Protein AF-A0A0F9DDE0-F1 (afdb_monomer_lite)

Secondary structure (DSSP, 8-state):
--HHHHHHHHHHHHHHHHHHHHH-TTHHHHHHHH--GGG---HHHHHHHHHHHHSS--SHHHHHHHHHHTT-HHHHTHHHHHHHHHHHHHHHHTT-THHHHHHHHHHHHHHHHHHHHHHHHHHHHHHHHHHHTTPPPTTHHHHH--

pLDDT: mean 82.75, std 11.72, range [51.31, 96.94]

Sequence (146 aa):
MNADSQLLGCIAQERNVLGAVMLSGSLREVVAGVMEDSDWVSPDHLTIWKVLRDGKSTHVEAVIANLDAIRALDHIGGEPYVASCIGTMACVYVRFPESFDDCLRWLHECGRRRRDEGAVMTRAAAEVQDIRAGSKPHWWDEYEEA

Foldseek 3Di:
DDPVVLLVVLVLLLLQLLLVCQVPVVCLVVLVVQDDLLLDPDPLSSVLNCCSNVDPHSHLVSSLVVCVVVPNQVVSPHSVNSVVSNVSNVVVCVVPVVVNVVSSVSSSVSSVVVVVVVVVVVVVVVQVVCVVVVHDPPCNVVVVVD

InterPro domains:
  IPR007693 DNA helicase, DnaB-like, N-terminal [PF00772] (12-87)
  IPR016136 DNA helicase DnaB, N-terminal/DNA primase DnaG, C-terminal [G3DSA:1.10.860.10] (4-137)
  IPR036185 DNA helicase, DnaB-like, N-terminal domain superfamily [SSF48024] (11-90)

Structure (mmCIF, N/CA/C/O backbone):
data_AF-A0A0F9DDE0-F1
#
_entry.id   AF-A0A0F9DDE0-F1
#
loop_
_atom_site.group_PDB
_atom_site.id
_atom_site.type_symbol
_atom_site.label_atom_id
_atom_site.label_alt_id
_atom_site.label_comp_id
_atom_site.label_asym_id
_atom_site.label_entity_id
_atom_site.label_seq_id
_atom_site.pdbx_PDB_ins_code
_atom_site.Cartn_x
_atom_site.Cartn_y
_atom_site.Cartn_z
_atom_site.occupancy
_atom_site.B_iso_or_equiv
_atom_site.auth_seq_id
_atom_site.auth_comp_id
_atom_site.auth_asym_id
_atom_site.auth_atom_id
_atom_site.pdbx_PDB_model_num
ATOM 1 N N . MET A 1 1 ? 23.581 -4.568 -9.806 1.00 54.72 1 MET A N 1
ATOM 2 C CA . MET A 1 1 ? 22.307 -5.070 -9.246 1.00 54.72 1 MET A CA 1
ATOM 3 C C . MET A 1 1 ? 21.378 -5.288 -10.431 1.00 54.72 1 MET A C 1
ATOM 5 O O . MET A 1 1 ? 21.300 -4.373 -11.239 1.00 54.72 1 MET A O 1
ATOM 9 N N . ASN A 1 2 ? 20.802 -6.478 -10.627 1.00 69.75 2 ASN A N 1
ATOM 10 C CA . ASN A 1 2 ? 19.879 -6.710 -11.751 1.00 69.75 2 ASN A CA 1
ATOM 11 C C . ASN A 1 2 ? 18.470 -6.178 -11.407 1.00 69.75 2 ASN A C 1
ATOM 13 O O . ASN A 1 2 ? 18.170 -5.962 -10.229 1.00 69.75 2 ASN A O 1
ATOM 17 N N . ALA A 1 3 ? 17.635 -5.937 -12.423 1.00 68.06 3 ALA A N 1
ATOM 18 C CA . ALA A 1 3 ? 16.293 -5.363 -12.260 1.00 68.06 3 ALA A CA 1
ATOM 19 C C . ALA A 1 3 ? 15.409 -6.193 -11.307 1.00 68.06 3 ALA A C 1
ATOM 21 O O . ALA A 1 3 ? 14.725 -5.636 -10.450 1.00 68.06 3 ALA A O 1
ATOM 22 N N . ASP A 1 4 ? 15.519 -7.522 -11.366 1.00 69.69 4 ASP A N 1
ATOM 23 C CA . ASP A 1 4 ? 14.755 -8.441 -10.512 1.00 69.69 4 ASP A CA 1
ATOM 24 C C . ASP A 1 4 ? 15.095 -8.284 -9.022 1.00 69.69 4 ASP A C 1
ATOM 26 O O . ASP A 1 4 ? 14.213 -8.310 -8.164 1.00 69.69 4 ASP A O 1
ATOM 30 N N . SER A 1 5 ? 16.371 -8.049 -8.693 1.00 73.81 5 SER A N 1
ATOM 31 C CA . SER A 1 5 ? 16.797 -7.808 -7.307 1.00 73.81 5 SER A CA 1
ATOM 32 C C . SER A 1 5 ? 16.285 -6.468 -6.771 1.00 73.81 5 SER A C 1
ATOM 34 O O . SER A 1 5 ? 15.986 -6.357 -5.584 1.00 73.81 5 SER A O 1
ATOM 36 N N . GLN A 1 6 ? 16.163 -5.449 -7.630 1.00 75.38 6 GLN A N 1
ATOM 37 C CA . GLN A 1 6 ? 15.575 -4.162 -7.242 1.00 75.38 6 GLN A CA 1
ATOM 38 C C . GLN A 1 6 ? 14.067 -4.278 -7.008 1.00 75.38 6 GLN A C 1
ATOM 40 O O . GLN A 1 6 ? 13.560 -3.709 -6.041 1.00 75.38 6 GLN A O 1
ATOM 45 N N . LEU A 1 7 ? 13.365 -5.052 -7.841 1.00 77.12 7 LEU A N 1
ATOM 46 C CA . LEU A 1 7 ? 11.931 -5.304 -7.703 1.00 77.12 7 LEU A CA 1
ATOM 47 C C . LEU A 1 7 ? 11.607 -6.017 -6.384 1.00 77.12 7 LEU A C 1
ATOM 49 O O . LEU A 1 7 ? 10.768 -5.553 -5.614 1.00 77.12 7 LEU A O 1
ATOM 53 N N . LEU A 1 8 ? 12.327 -7.103 -6.088 1.00 78.44 8 LEU A N 1
ATOM 54 C CA . LEU A 1 8 ? 12.186 -7.836 -4.827 1.00 78.44 8 LEU A CA 1
ATOM 55 C C . LEU A 1 8 ? 12.520 -6.955 -3.616 1.00 78.44 8 LEU A C 1
ATOM 57 O O . LEU A 1 8 ? 11.838 -7.031 -2.594 1.00 78.44 8 LEU A O 1
ATOM 61 N N . GLY A 1 9 ? 13.521 -6.080 -3.752 1.00 79.56 9 GLY A N 1
ATOM 62 C CA . GLY A 1 9 ? 13.842 -5.067 -2.751 1.00 79.56 9 GLY A CA 1
ATOM 63 C C . GLY A 1 9 ? 12.674 -4.114 -2.485 1.00 79.56 9 GLY A C 1
ATOM 64 O O . GLY A 1 9 ? 12.326 -3.901 -1.328 1.00 79.56 9 GLY A O 1
ATOM 65 N N . CYS A 1 10 ? 12.018 -3.595 -3.529 1.00 84.75 10 CYS A N 1
ATOM 66 C CA . CYS A 1 10 ? 10.855 -2.711 -3.379 1.00 84.75 10 CYS A CA 1
ATOM 67 C C . CYS A 1 10 ? 9.691 -3.413 -2.671 1.00 84.75 10 CYS A C 1
ATOM 69 O O . CYS A 1 10 ? 9.154 -2.882 -1.705 1.00 84.75 10 CYS A O 1
ATOM 71 N N . ILE A 1 11 ? 9.357 -4.640 -3.082 1.00 86.81 11 ILE A N 1
ATOM 72 C CA . ILE A 1 11 ? 8.266 -5.424 -2.478 1.00 86.81 11 ILE A CA 1
ATOM 73 C C . ILE A 1 11 ? 8.537 -5.693 -0.988 1.00 86.81 11 ILE A C 1
ATOM 75 O O . ILE A 1 11 ? 7.615 -5.681 -0.169 1.00 86.81 11 ILE A O 1
ATOM 79 N N . ALA A 1 12 ? 9.797 -5.925 -0.609 1.00 85.50 12 ALA A N 1
ATOM 80 C CA . ALA A 1 12 ? 10.176 -6.058 0.794 1.00 85.50 12 ALA A CA 1
ATOM 81 C C . ALA A 1 12 ? 9.969 -4.744 1.570 1.00 85.50 12 ALA A C 1
ATOM 83 O O . ALA A 1 12 ? 9.403 -4.773 2.662 1.00 85.50 12 ALA A O 1
ATOM 84 N N . GLN A 1 13 ? 10.358 -3.598 0.998 1.00 86.06 13 GLN A N 1
ATOM 85 C CA . GLN A 1 13 ? 10.164 -2.302 1.656 1.00 86.06 13 GLN A CA 1
ATOM 86 C C . GLN A 1 13 ? 8.693 -1.882 1.743 1.00 86.06 13 GLN A C 1
ATOM 88 O O . GLN A 1 13 ? 8.285 -1.306 2.745 1.00 86.06 13 GLN A O 1
ATOM 93 N N . GLU A 1 14 ? 7.862 -2.205 0.756 1.00 91.44 14 GLU A N 1
ATOM 94 C CA . GLU A 1 14 ? 6.416 -1.954 0.828 1.00 91.44 14 GLU A CA 1
ATOM 95 C C . GLU A 1 14 ? 5.782 -2.683 2.005 1.00 91.44 14 GLU A C 1
ATOM 97 O O . GLU A 1 14 ? 5.043 -2.093 2.790 1.00 91.44 14 GLU A O 1
ATOM 102 N N . ARG A 1 15 ? 6.126 -3.962 2.173 1.00 90.25 15 ARG A N 1
ATOM 103 C CA . ARG A 1 15 ? 5.672 -4.771 3.305 1.00 90.25 15 ARG A CA 1
ATOM 104 C C . ARG A 1 15 ? 6.088 -4.150 4.636 1.00 90.25 15 ARG A C 1
ATOM 106 O O . ARG A 1 15 ? 5.290 -4.123 5.573 1.00 90.25 15 ARG A O 1
ATOM 113 N N . ASN A 1 16 ? 7.309 -3.618 4.685 1.00 87.25 16 ASN A N 1
ATOM 114 C CA . ASN A 1 16 ? 7.816 -2.884 5.833 1.00 87.25 16 ASN A CA 1
ATOM 115 C C . ASN A 1 16 ? 6.972 -1.630 6.113 1.00 87.25 16 ASN A C 1
ATOM 117 O O . ASN A 1 16 ? 6.486 -1.430 7.220 1.00 87.25 16 ASN A O 1
ATOM 121 N N . VAL A 1 17 ? 6.691 -0.806 5.107 1.00 89.25 17 VAL A N 1
ATOM 122 C CA . VAL A 1 17 ? 5.855 0.385 5.307 1.00 89.25 17 VAL A CA 1
ATOM 123 C C . VAL A 1 17 ? 4.445 0.018 5.783 1.00 89.25 17 VAL A C 1
ATOM 125 O O . VAL A 1 17 ? 3.965 0.591 6.762 1.00 89.25 17 VAL A O 1
ATOM 128 N N . LEU A 1 18 ? 3.806 -0.984 5.171 1.00 92.50 18 LEU A N 1
ATOM 129 C CA . LEU A 1 18 ? 2.474 -1.448 5.576 1.00 92.50 18 LEU A CA 1
ATOM 130 C C . LEU A 1 18 ? 2.456 -1.942 7.027 1.00 92.50 18 LEU A C 1
ATOM 132 O O . LEU A 1 18 ? 1.587 -1.546 7.804 1.00 92.50 18 LEU A O 1
ATOM 136 N N . GLY A 1 19 ? 3.435 -2.765 7.412 1.00 90.44 19 GLY A N 1
ATOM 137 C CA . GLY A 1 19 ? 3.568 -3.256 8.781 1.00 90.44 19 GLY A CA 1
ATOM 138 C C . GLY A 1 19 ? 3.754 -2.134 9.799 1.00 90.44 19 GLY A C 1
ATOM 139 O O . GLY A 1 19 ? 3.159 -2.171 10.875 1.00 90.44 19 GLY A O 1
ATOM 140 N N . ALA A 1 20 ? 4.538 -1.111 9.452 1.00 87.75 20 ALA A N 1
ATOM 141 C CA . ALA A 1 20 ? 4.795 0.028 10.323 1.00 87.75 20 ALA A CA 1
ATOM 142 C C . ALA A 1 20 ? 3.523 0.853 10.560 1.00 87.75 20 ALA A C 1
ATOM 144 O O . ALA A 1 20 ? 3.229 1.200 11.701 1.00 87.75 20 ALA A O 1
ATOM 145 N N . VAL A 1 21 ? 2.729 1.105 9.514 1.00 91.12 21 VAL A N 1
ATOM 146 C CA . VAL A 1 21 ? 1.445 1.818 9.634 1.00 91.12 21 VAL A CA 1
ATOM 147 C C . VAL A 1 21 ? 0.434 1.016 10.458 1.00 91.12 21 VAL A C 1
ATOM 149 O O . VAL A 1 21 ? -0.304 1.591 11.261 1.00 91.12 21 VAL A O 1
ATOM 152 N N . MET A 1 22 ? 0.409 -0.313 10.304 1.00 92.06 22 MET A N 1
ATOM 153 C CA . MET A 1 22 ? -0.472 -1.165 11.108 1.00 92.06 22 MET A CA 1
ATOM 154 C C . MET A 1 22 ? -0.087 -1.196 12.591 1.00 92.06 22 MET A C 1
ATOM 156 O O . MET A 1 22 ? -0.960 -1.242 13.456 1.00 92.06 22 MET A O 1
ATOM 160 N N . LEU A 1 23 ? 1.215 -1.152 12.892 1.00 87.88 23 LEU A N 1
ATOM 161 C CA . LEU A 1 23 ? 1.737 -1.070 14.260 1.00 87.88 23 LEU A CA 1
ATOM 162 C C . LEU A 1 23 ? 1.554 0.319 14.877 1.00 87.88 23 LEU A C 1
ATOM 164 O O . LEU A 1 23 ? 1.324 0.439 16.079 1.00 87.88 23 LEU A O 1
ATOM 168 N N . SER A 1 24 ? 1.676 1.362 14.060 1.00 87.38 24 SER A N 1
ATOM 169 C CA . SER A 1 24 ? 1.624 2.753 14.485 1.00 87.38 24 SER A CA 1
ATOM 170 C C . SER A 1 24 ? 0.805 3.577 13.498 1.00 87.38 24 SER A C 1
ATOM 172 O O . SER A 1 24 ? 1.310 4.082 12.494 1.00 87.38 24 SER A O 1
ATOM 174 N N . GLY A 1 25 ? -0.479 3.762 13.816 1.00 87.12 25 GLY A N 1
ATOM 175 C CA . GLY A 1 25 ? -1.400 4.523 12.969 1.00 87.12 25 GLY A CA 1
ATOM 176 C C . GLY A 1 25 ? -0.990 5.982 12.740 1.00 87.12 25 GLY A C 1
ATOM 177 O O . GLY A 1 25 ? -1.414 6.575 11.752 1.00 87.12 25 GLY A O 1
ATOM 178 N N . SER A 1 26 ? -0.122 6.558 13.584 1.00 88.50 26 SER A N 1
ATOM 179 C CA . SER A 1 26 ? 0.417 7.910 13.370 1.00 88.50 26 SER A CA 1
ATOM 180 C C . SER A 1 26 ? 1.278 8.021 12.109 1.00 88.50 26 SER A C 1
ATOM 182 O O . SER A 1 26 ? 1.387 9.105 11.541 1.00 88.50 26 SER A O 1
ATOM 184 N N . LEU A 1 27 ? 1.849 6.909 11.633 1.00 89.00 27 LEU A N 1
ATOM 185 C CA . LEU A 1 27 ? 2.643 6.878 10.407 1.00 89.00 27 LEU A CA 1
ATOM 186 C C . LEU A 1 27 ? 1.780 6.963 9.146 1.00 89.00 27 LEU A C 1
ATOM 188 O O . LEU A 1 27 ? 2.308 7.280 8.086 1.00 89.00 27 LEU A O 1
ATOM 192 N N . ARG A 1 28 ? 0.462 6.731 9.238 1.00 93.25 28 ARG A N 1
ATOM 193 C CA . ARG A 1 28 ? -0.444 6.796 8.081 1.00 93.25 28 ARG A CA 1
ATOM 194 C C . ARG A 1 28 ? -0.343 8.136 7.356 1.00 93.25 28 ARG A C 1
ATOM 196 O O . ARG A 1 28 ? -0.181 8.154 6.142 1.00 93.25 28 ARG A O 1
ATOM 203 N N . GLU A 1 29 ? -0.404 9.240 8.098 1.00 92.00 29 GLU A N 1
ATOM 204 C CA . GLU A 1 29 ? -0.366 10.585 7.508 1.00 92.00 29 GLU A CA 1
ATOM 205 C C . GLU A 1 29 ? 1.016 10.912 6.926 1.00 92.00 29 GLU A C 1
ATOM 207 O O . GLU A 1 29 ? 1.116 11.589 5.907 1.00 92.00 29 GLU A O 1
ATOM 212 N N . VAL A 1 30 ? 2.087 10.381 7.528 1.00 90.31 30 VAL A N 1
ATOM 213 C CA . VAL A 1 30 ? 3.455 10.529 7.009 1.00 90.31 30 VAL A CA 1
ATOM 214 C C . VAL A 1 30 ? 3.588 9.826 5.661 1.00 90.31 30 VAL A C 1
ATOM 216 O O . VAL A 1 30 ? 4.032 10.436 4.693 1.00 90.31 30 VAL A O 1
ATOM 219 N N . VAL A 1 31 ? 3.155 8.564 5.573 1.00 91.25 31 VAL A N 1
ATOM 220 C CA . VAL A 1 31 ? 3.194 7.796 4.319 1.00 91.25 31 VAL A CA 1
ATOM 221 C C . VAL A 1 31 ? 2.315 8.462 3.261 1.00 91.25 31 VAL A C 1
ATOM 223 O O . VAL A 1 31 ? 2.763 8.645 2.135 1.00 91.25 31 VAL A O 1
ATOM 226 N N . ALA A 1 32 ? 1.101 8.892 3.619 1.00 93.31 32 ALA A N 1
ATOM 227 C CA . ALA A 1 32 ? 0.186 9.562 2.693 1.00 93.31 32 ALA A CA 1
ATOM 228 C C . ALA A 1 32 ? 0.707 10.916 2.183 1.00 93.31 32 ALA A C 1
ATOM 230 O O . ALA A 1 32 ? 0.363 11.316 1.075 1.00 93.31 32 ALA A O 1
ATOM 231 N N . GLY A 1 33 ? 1.534 11.613 2.968 1.00 91.50 33 GLY A N 1
ATOM 232 C CA . GLY A 1 33 ? 2.151 12.877 2.567 1.00 91.50 33 GLY A CA 1
ATOM 233 C C . GLY A 1 33 ? 3.361 12.734 1.639 1.00 91.50 33 GLY A C 1
ATOM 234 O O . GLY A 1 33 ? 3.769 13.724 1.037 1.00 91.50 33 GLY A O 1
ATOM 235 N N . VAL A 1 34 ? 3.947 11.536 1.532 1.00 87.69 34 VAL A N 1
ATOM 236 C CA . VAL A 1 34 ? 5.206 11.305 0.797 1.00 87.69 34 VAL A CA 1
ATOM 237 C C . VAL A 1 34 ? 5.038 10.327 -0.365 1.00 87.69 34 VAL A C 1
ATOM 239 O O . VAL A 1 34 ? 5.715 10.471 -1.381 1.00 87.69 34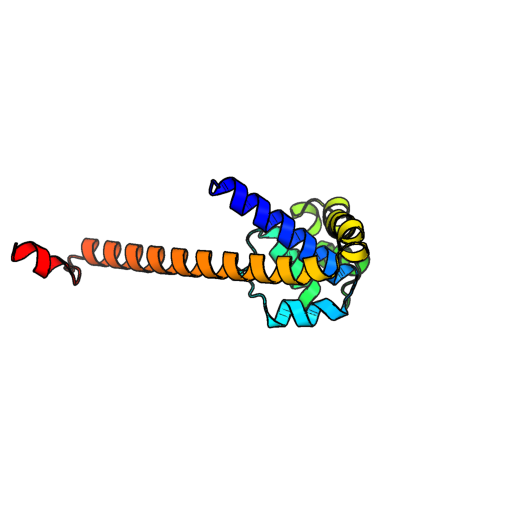 VAL A O 1
ATOM 242 N N . MET A 1 35 ? 4.159 9.332 -0.232 1.00 90.06 3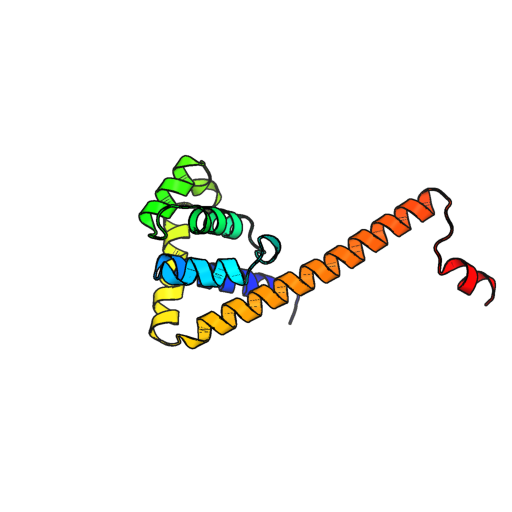5 MET A N 1
ATOM 243 C CA . MET A 1 35 ? 3.976 8.280 -1.228 1.00 90.06 35 MET A CA 1
ATOM 244 C C . MET A 1 35 ? 2.722 8.484 -2.074 1.00 90.06 35 MET A C 1
ATOM 246 O O . MET A 1 35 ? 1.619 8.685 -1.564 1.00 90.06 35 MET A O 1
ATOM 250 N N . GLU A 1 36 ? 2.885 8.321 -3.381 1.00 91.00 36 GLU A N 1
ATOM 251 C CA . GLU A 1 36 ? 1.798 8.241 -4.351 1.00 91.00 36 GLU A CA 1
ATOM 252 C C . GLU A 1 36 ? 1.371 6.784 -4.593 1.00 91.00 36 GLU A C 1
ATOM 254 O O . GLU A 1 36 ? 2.144 5.848 -4.391 1.00 91.00 36 GLU A O 1
ATOM 259 N N . ASP A 1 37 ? 0.163 6.568 -5.128 1.00 92.75 37 ASP A N 1
ATOM 260 C CA . ASP A 1 37 ? -0.301 5.230 -5.542 1.00 92.75 37 ASP A CA 1
ATOM 261 C C . ASP A 1 37 ? 0.680 4.554 -6.526 1.00 92.75 37 ASP A C 1
ATOM 263 O O . ASP A 1 37 ? 0.832 3.336 -6.511 1.00 92.75 37 ASP A O 1
ATOM 267 N N . SER A 1 38 ? 1.378 5.341 -7.353 1.00 87.88 38 SER A N 1
ATOM 268 C CA . SER A 1 38 ? 2.357 4.850 -8.334 1.00 87.88 38 SER A CA 1
ATOM 269 C C . SER A 1 38 ? 3.710 4.431 -7.726 1.00 87.88 38 SER A C 1
ATOM 271 O O . SER A 1 38 ? 4.509 3.748 -8.380 1.00 87.88 38 SER A O 1
ATOM 273 N N . ASP A 1 39 ? 3.970 4.793 -6.464 1.00 88.75 39 ASP A N 1
ATOM 274 C CA . ASP A 1 39 ? 5.175 4.375 -5.740 1.00 88.75 39 ASP A CA 1
ATOM 275 C C . ASP A 1 39 ? 5.100 2.907 -5.288 1.00 88.75 39 ASP A C 1
ATOM 277 O O . ASP A 1 39 ? 6.140 2.287 -5.045 1.00 88.75 39 ASP A O 1
ATOM 281 N N . TRP A 1 40 ? 3.903 2.316 -5.280 1.00 90.94 40 TRP A N 1
ATOM 282 C CA . TRP A 1 40 ? 3.672 0.904 -4.985 1.00 90.94 40 TRP A CA 1
ATOM 283 C C . TRP A 1 40 ? 3.858 0.043 -6.240 1.00 90.94 40 TRP A C 1
ATOM 285 O O . TRP A 1 40 ? 3.162 0.192 -7.241 1.00 90.94 40 TRP A O 1
ATOM 295 N N . VAL A 1 41 ? 4.814 -0.875 -6.180 1.00 91.00 41 VAL A N 1
ATOM 296 C CA . VAL A 1 41 ? 5.092 -1.912 -7.176 1.00 91.00 41 VAL A CA 1
ATOM 297 C C . VAL A 1 41 ? 4.059 -3.023 -7.101 1.00 91.00 41 VAL A C 1
ATOM 299 O O . VAL A 1 41 ? 3.564 -3.461 -8.137 1.00 91.00 41 VAL A O 1
ATOM 302 N N .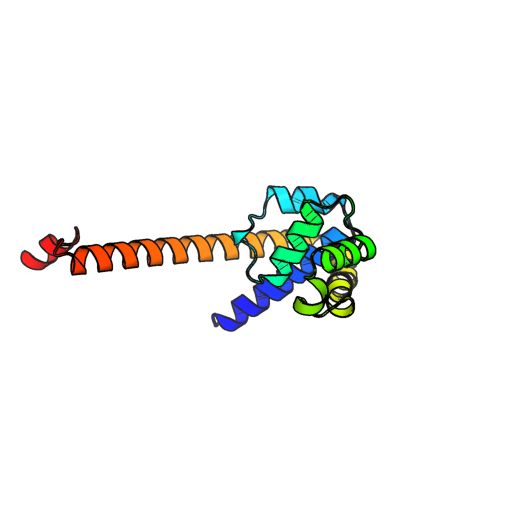 SER A 1 42 ? 3.772 -3.524 -5.896 1.00 92.31 42 SER A N 1
ATOM 303 C CA . SER A 1 42 ? 2.848 -4.641 -5.723 1.00 92.31 42 SER A CA 1
ATOM 304 C C . SER A 1 42 ? 1.396 -4.150 -5.743 1.00 92.31 42 SER A C 1
ATOM 306 O O . SER A 1 42 ? 1.010 -3.357 -4.875 1.00 92.31 42 SER A O 1
ATOM 308 N N . PRO A 1 43 ? 0.551 -4.643 -6.670 1.00 93.50 43 PRO A N 1
ATOM 309 C CA . PRO A 1 43 ? -0.877 -4.320 -6.685 1.00 93.50 43 PRO A CA 1
ATOM 310 C C . PRO A 1 43 ? -1.592 -4.726 -5.389 1.00 93.50 43 PRO A C 1
ATOM 312 O O . PRO A 1 43 ? -2.489 -4.022 -4.917 1.00 93.50 43 PRO A O 1
ATOM 315 N N . ASP A 1 44 ? -1.158 -5.829 -4.777 1.00 94.50 44 ASP A N 1
ATOM 316 C CA . ASP A 1 44 ? -1.693 -6.311 -3.505 1.00 94.50 44 ASP A CA 1
ATOM 317 C C . ASP A 1 44 ? -1.343 -5.344 -2.375 1.00 94.50 44 ASP A C 1
ATOM 319 O O . ASP A 1 44 ? -2.206 -4.951 -1.592 1.00 94.50 44 ASP A O 1
ATOM 323 N N . HIS A 1 45 ? -0.094 -4.872 -2.328 1.00 95.06 45 HIS A N 1
ATOM 324 C CA . HIS A 1 45 ? 0.325 -3.891 -1.329 1.00 95.06 45 HIS A CA 1
ATOM 325 C C . HIS A 1 45 ? -0.362 -2.541 -1.513 1.00 95.06 45 HIS A C 1
ATOM 327 O O . HIS A 1 45 ? -0.768 -1.941 -0.521 1.00 95.06 45 HIS A O 1
ATOM 333 N N . LEU A 1 46 ? -0.571 -2.097 -2.757 1.00 96.19 46 LEU A N 1
ATOM 334 C CA . LEU A 1 46 ? -1.375 -0.908 -3.041 1.00 96.19 46 LEU A CA 1
ATOM 335 C C . LEU A 1 46 ? -2.815 -1.074 -2.534 1.00 96.19 46 LEU A C 1
ATOM 337 O O . LEU A 1 46 ? -3.400 -0.134 -1.999 1.00 96.19 46 LEU A O 1
ATOM 341 N N . THR A 1 47 ? -3.393 -2.265 -2.675 1.00 96.88 47 THR A N 1
ATOM 342 C CA . THR A 1 47 ? -4.746 -2.553 -2.181 1.00 96.88 47 THR A CA 1
ATOM 343 C C . THR A 1 47 ? -4.806 -2.487 -0.655 1.00 96.88 47 THR A C 1
ATOM 345 O O . THR A 1 47 ? -5.686 -1.821 -0.105 1.00 96.88 47 THR A O 1
ATOM 348 N N . ILE A 1 48 ? -3.835 -3.089 0.041 1.00 95.69 48 ILE A N 1
ATOM 349 C CA . ILE A 1 48 ? -3.717 -2.977 1.504 1.00 95.69 48 ILE A CA 1
ATOM 350 C C . ILE A 1 48 ? -3.507 -1.509 1.913 1.00 95.69 48 ILE A C 1
ATOM 352 O O . ILE A 1 48 ? -4.156 -1.031 2.845 1.00 95.69 48 ILE A O 1
ATOM 356 N N . TRP A 1 49 ? -2.661 -0.765 1.195 1.00 96.94 49 TRP A N 1
ATOM 357 C CA . TRP A 1 49 ? -2.425 0.656 1.447 1.00 96.94 49 TRP A CA 1
ATOM 358 C C . TRP A 1 49 ? -3.705 1.485 1.334 1.00 96.94 49 TRP A C 1
ATOM 360 O O . TRP A 1 49 ? -3.987 2.279 2.224 1.00 96.94 49 TRP A O 1
ATOM 370 N N . LYS A 1 50 ? -4.522 1.277 0.297 1.00 96.88 50 LYS A N 1
ATOM 371 C CA . LYS A 1 50 ? -5.805 1.983 0.140 1.00 96.88 50 LYS A CA 1
ATOM 372 C C . LYS A 1 50 ? -6.739 1.732 1.319 1.00 96.88 50 LYS A C 1
ATOM 374 O O . LYS A 1 50 ? -7.326 2.672 1.846 1.00 96.88 50 LYS A O 1
ATOM 379 N N . VAL A 1 51 ? -6.814 0.488 1.791 1.00 96.62 51 VAL A N 1
ATOM 380 C CA . VAL A 1 51 ? -7.590 0.149 2.993 1.00 96.62 51 VAL A CA 1
ATOM 381 C C . VAL A 1 51 ? -7.044 0.849 4.240 1.00 96.62 51 VAL A C 1
ATOM 383 O O . VAL A 1 51 ? -7.827 1.347 5.044 1.00 96.62 51 VAL A O 1
ATOM 386 N N . LEU A 1 52 ? -5.722 0.919 4.408 1.00 95.75 52 LEU A N 1
ATOM 387 C CA . LEU A 1 52 ? -5.086 1.615 5.532 1.00 95.75 52 LEU A CA 1
ATOM 388 C C . LEU A 1 52 ? -5.291 3.133 5.490 1.00 95.75 52 LEU A C 1
ATOM 390 O O . LEU A 1 52 ? -5.570 3.746 6.521 1.00 95.75 52 LEU A O 1
ATOM 394 N N . ARG A 1 53 ? -5.131 3.730 4.308 1.00 96.00 53 ARG A N 1
ATOM 395 C CA . ARG A 1 53 ? -5.233 5.171 4.067 1.00 96.00 53 ARG A CA 1
ATOM 396 C C . ARG A 1 53 ? -6.659 5.663 4.271 1.00 96.00 53 ARG A C 1
ATOM 398 O O . ARG A 1 53 ? -6.874 6.624 5.003 1.00 96.00 53 ARG A O 1
ATOM 405 N N . ASP A 1 54 ? -7.615 4.977 3.654 1.00 94.56 54 ASP A N 1
ATOM 406 C CA . ASP A 1 54 ? -9.008 5.425 3.584 1.00 94.56 54 ASP A CA 1
ATOM 407 C C . ASP A 1 54 ? -9.853 4.838 4.740 1.00 94.56 54 ASP A C 1
ATOM 409 O O . A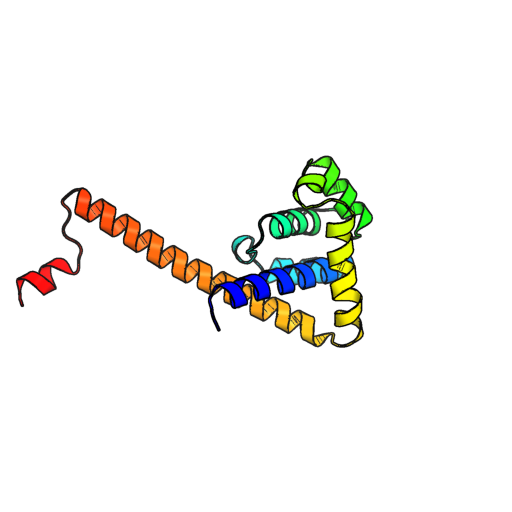SP A 1 54 ? -10.985 5.258 4.995 1.00 94.56 54 ASP A O 1
ATOM 413 N N . GLY A 1 55 ? -9.302 3.860 5.466 1.00 89.88 55 GLY A N 1
ATOM 414 C CA . GLY A 1 55 ? -9.947 3.171 6.577 1.00 89.88 55 GLY A CA 1
ATOM 415 C C . GLY A 1 55 ? -9.992 3.969 7.883 1.00 89.88 55 GLY A C 1
ATOM 416 O O . GLY A 1 55 ? -9.155 4.818 8.191 1.00 89.88 55 GLY A O 1
ATOM 417 N N . LYS A 1 56 ? -10.975 3.627 8.724 1.00 88.44 56 LYS A N 1
ATOM 418 C CA . LYS A 1 56 ? -11.152 4.231 10.060 1.00 88.44 56 LYS A CA 1
ATOM 419 C C . LYS A 1 56 ? -10.101 3.792 11.082 1.00 88.44 56 LYS A C 1
ATOM 421 O O . LYS A 1 56 ? -9.942 4.450 12.103 1.00 88.44 56 LYS A O 1
ATOM 426 N N . SER A 1 57 ? -9.436 2.668 10.838 1.00 93.81 57 SER A N 1
ATOM 427 C CA . SER A 1 57 ? -8.471 2.053 11.744 1.00 93.81 57 SER A CA 1
ATOM 428 C C . SER A 1 57 ? -7.332 1.456 10.932 1.00 93.81 57 SER A C 1
ATOM 430 O O . SER A 1 57 ? -7.570 0.901 9.860 1.00 93.81 57 SER A O 1
ATOM 432 N N . THR A 1 58 ? -6.115 1.555 11.462 1.00 92.50 58 THR A N 1
ATOM 433 C CA . THR A 1 58 ? -4.929 0.909 10.891 1.00 92.50 58 THR A CA 1
ATOM 434 C C . THR A 1 58 ? -4.619 -0.436 11.547 1.00 92.50 58 THR A C 1
ATOM 436 O O . THR A 1 58 ? -3.737 -1.143 11.075 1.00 92.50 58 THR A O 1
ATOM 439 N N . HIS A 1 59 ? -5.344 -0.823 12.603 1.00 93.56 59 HIS A N 1
ATOM 440 C CA . HIS A 1 59 ? -5.148 -2.113 13.266 1.00 93.56 59 HIS A CA 1
ATOM 441 C C . HIS A 1 59 ? -5.387 -3.280 12.304 1.00 93.56 59 HIS A C 1
ATOM 443 O O . HIS A 1 59 ? -6.327 -3.251 11.505 1.00 93.56 59 HIS A O 1
ATOM 449 N N . VAL A 1 60 ? -4.556 -4.318 12.406 1.00 93.75 60 VAL A N 1
ATOM 450 C CA . VAL A 1 60 ? -4.536 -5.439 11.454 1.00 93.75 60 VAL A CA 1
ATOM 451 C C . VAL A 1 60 ? -5.877 -6.138 11.327 1.00 93.75 60 VAL A C 1
ATOM 453 O O . VAL A 1 60 ? -6.292 -6.449 10.218 1.00 93.75 60 VAL A O 1
ATOM 456 N N . GLU A 1 61 ? -6.600 -6.311 12.430 1.00 94.75 61 GLU A N 1
ATOM 457 C CA . GLU A 1 61 ? -7.905 -6.962 12.439 1.00 94.75 61 GLU A CA 1
ATOM 458 C C . GLU A 1 61 ? -8.928 -6.148 11.638 1.00 94.75 61 GLU A C 1
ATOM 460 O O . GLU A 1 61 ? -9.717 -6.700 10.874 1.00 94.75 61 GLU A O 1
ATOM 465 N N . ALA A 1 62 ? -8.884 -4.817 11.760 1.00 94.44 62 ALA A N 1
ATOM 466 C CA . ALA A 1 62 ? -9.753 -3.929 10.995 1.00 94.44 62 ALA A CA 1
ATOM 467 C C . ALA A 1 62 ? -9.375 -3.907 9.508 1.00 94.44 62 ALA A C 1
ATOM 469 O O . ALA A 1 62 ? -10.254 -3.850 8.649 1.00 94.44 62 ALA A O 1
ATOM 470 N N . VAL A 1 63 ? -8.079 -3.975 9.194 1.00 95.31 63 VAL A N 1
ATOM 471 C CA . VAL A 1 63 ? -7.599 -4.058 7.809 1.00 95.31 63 VAL A CA 1
ATOM 472 C C . VAL A 1 63 ? -8.041 -5.366 7.163 1.00 95.31 63 VAL A C 1
ATOM 474 O O . VAL A 1 63 ? -8.591 -5.330 6.067 1.00 95.31 63 VAL A O 1
ATOM 477 N N . ILE A 1 64 ? -7.871 -6.498 7.850 1.00 96.06 64 ILE A N 1
ATOM 478 C CA . ILE A 1 64 ? -8.331 -7.816 7.396 1.00 96.06 64 ILE A CA 1
ATOM 479 C C . ILE A 1 64 ? -9.837 -7.788 7.124 1.00 96.06 64 ILE A C 1
ATOM 481 O O . ILE A 1 64 ? -10.259 -8.148 6.028 1.00 96.06 64 ILE A O 1
ATOM 485 N N . ALA A 1 65 ? -10.637 -7.287 8.069 1.00 96.19 65 ALA A N 1
ATOM 486 C CA . ALA A 1 65 ? -12.086 -7.201 7.904 1.00 96.19 65 ALA A CA 1
ATOM 487 C C . ALA A 1 65 ? -12.493 -6.323 6.706 1.00 96.19 65 ALA A C 1
ATOM 489 O O . ALA A 1 65 ? -13.407 -6.668 5.960 1.00 96.19 65 ALA A O 1
ATOM 490 N N . ASN A 1 66 ? -11.804 -5.201 6.486 1.00 96.12 66 ASN A N 1
ATOM 491 C CA . ASN A 1 66 ? -12.067 -4.338 5.335 1.00 96.12 66 ASN A CA 1
ATOM 492 C C . ASN A 1 66 ? -11.663 -5.000 4.009 1.00 96.12 66 ASN A C 1
ATOM 494 O O . ASN A 1 66 ? -12.394 -4.870 3.029 1.00 96.12 66 ASN A O 1
ATOM 498 N N . LEU A 1 67 ? -10.533 -5.717 3.971 1.00 96.06 67 LEU A N 1
ATOM 499 C CA . LEU A 1 67 ? -10.086 -6.474 2.797 1.00 96.06 67 LEU A CA 1
ATOM 500 C C . LEU A 1 67 ? -11.052 -7.614 2.454 1.00 96.06 67 LEU A C 1
ATOM 502 O O . LEU A 1 67 ? -11.328 -7.843 1.276 1.00 96.06 67 LEU A O 1
ATOM 506 N N . ASP A 1 68 ? -11.590 -8.295 3.464 1.00 96.12 68 ASP A N 1
ATOM 507 C CA . ASP A 1 68 ? -12.614 -9.326 3.288 1.00 96.12 68 ASP A CA 1
ATOM 508 C C . ASP A 1 68 ? -13.923 -8.724 2.755 1.00 96.12 68 ASP A C 1
ATOM 510 O O . ASP A 1 68 ? -14.489 -9.200 1.769 1.00 96.12 68 ASP A O 1
ATOM 514 N N . ALA A 1 69 ? -14.348 -7.583 3.309 1.00 95.06 69 ALA A N 1
ATOM 515 C CA . ALA A 1 69 ? -15.551 -6.879 2.868 1.00 95.06 69 ALA A CA 1
ATOM 516 C C . ALA A 1 69 ? -15.501 -6.456 1.386 1.00 95.06 69 ALA A C 1
ATOM 518 O O . ALA A 1 69 ? -16.532 -6.471 0.709 1.00 95.06 69 ALA A O 1
ATOM 519 N N . ILE A 1 70 ? -14.316 -6.115 0.863 1.00 95.56 70 ILE A N 1
ATOM 520 C CA . ILE A 1 70 ? -14.113 -5.813 -0.566 1.00 95.56 70 ILE A CA 1
ATOM 521 C C . ILE A 1 70 ? -13.712 -7.038 -1.401 1.00 95.56 70 ILE A C 1
ATOM 523 O O . ILE A 1 70 ? -13.410 -6.891 -2.584 1.00 95.56 70 ILE A O 1
ATOM 527 N N . ARG A 1 71 ? -13.726 -8.243 -0.813 1.00 95.81 71 ARG A N 1
ATOM 528 C CA . ARG A 1 71 ? -13.366 -9.519 -1.455 1.00 95.81 71 ARG A CA 1
ATOM 529 C C . ARG A 1 71 ? -11.946 -9.546 -2.030 1.00 95.81 71 ARG A C 1
ATOM 531 O O . ARG A 1 71 ? -11.695 -10.198 -3.038 1.00 95.81 71 ARG A O 1
ATOM 538 N N . ALA A 1 72 ? -11.020 -8.833 -1.395 1.00 95.00 72 ALA A N 1
ATOM 539 C CA . ALA A 1 72 ? -9.613 -8.795 -1.788 1.00 95.00 72 ALA A CA 1
ATOM 540 C C . ALA A 1 72 ? -8.730 -9.729 -0.943 1.00 95.00 72 ALA A C 1
ATOM 542 O O . ALA A 1 72 ? -7.625 -10.060 -1.364 1.00 95.00 72 ALA A O 1
ATOM 543 N N . LEU A 1 73 ? -9.202 -10.162 0.232 1.00 93.75 73 LEU A N 1
ATOM 544 C CA . LEU A 1 73 ? -8.390 -10.888 1.212 1.00 93.75 73 LEU A CA 1
ATOM 545 C C . LEU A 1 73 ? -7.775 -12.180 0.650 1.00 93.75 73 LEU A C 1
ATOM 547 O O . LEU A 1 73 ? -6.560 -12.351 0.718 1.00 93.75 73 LEU A O 1
ATOM 551 N N . ASP A 1 74 ? -8.582 -13.049 0.039 1.00 93.62 74 ASP A N 1
ATOM 552 C CA . ASP A 1 74 ? -8.097 -14.313 -0.534 1.00 93.62 74 ASP A CA 1
ATOM 553 C C . ASP A 1 74 ? -7.119 -14.096 -1.694 1.00 93.62 74 ASP A C 1
ATOM 555 O O . ASP A 1 74 ? -6.138 -14.826 -1.828 1.00 93.62 74 ASP A O 1
ATOM 559 N N . HIS A 1 75 ? -7.345 -13.061 -2.509 1.00 92.69 75 HIS A N 1
ATOM 560 C CA . HIS A 1 75 ? -6.468 -12.725 -3.632 1.00 92.69 75 HIS A CA 1
ATOM 561 C C . HIS A 1 75 ? -5.073 -12.288 -3.175 1.00 92.69 75 HIS A C 1
ATOM 563 O O . HIS A 1 75 ? -4.088 -12.637 -3.815 1.00 92.69 75 HIS A O 1
ATOM 569 N N . ILE A 1 76 ? -4.998 -11.590 -2.043 1.00 91.44 76 ILE A N 1
ATOM 570 C CA . ILE A 1 76 ? -3.757 -11.083 -1.446 1.00 91.44 76 ILE A CA 1
ATOM 571 C C . ILE A 1 76 ? -2.994 -12.185 -0.677 1.00 91.44 76 ILE A C 1
ATOM 573 O O . ILE A 1 76 ? -1.851 -11.988 -0.270 1.00 91.44 76 ILE A O 1
ATOM 577 N N . GLY A 1 77 ? -3.592 -13.367 -0.483 1.00 92.88 77 GLY A N 1
ATOM 578 C CA . GLY A 1 77 ? -2.986 -14.485 0.252 1.00 92.88 77 GLY A CA 1
ATOM 579 C C . GLY A 1 77 ? -3.539 -14.694 1.665 1.00 92.88 77 GLY A C 1
ATOM 580 O O . GLY A 1 77 ? -2.942 -15.424 2.461 1.00 92.88 77 GLY A O 1
ATOM 581 N N . GLY A 1 78 ? -4.681 -14.081 1.979 1.00 95.31 78 GLY A N 1
ATOM 582 C CA . GLY A 1 78 ? -5.429 -14.307 3.209 1.00 95.31 78 GLY A CA 1
ATOM 583 C C . GLY A 1 78 ? -4.895 -13.559 4.430 1.00 95.31 78 GLY A C 1
ATOM 584 O O . GLY A 1 78 ? -3.914 -12.811 4.379 1.00 95.31 78 GLY A O 1
ATOM 585 N N . GLU A 1 79 ? -5.535 -13.808 5.574 1.00 95.25 79 GLU A N 1
ATOM 586 C CA . GLU A 1 79 ? -5.134 -13.245 6.870 1.00 95.25 79 GLU A CA 1
ATOM 587 C C . GLU A 1 79 ? -3.651 -13.473 7.212 1.00 95.25 79 GLU A C 1
ATOM 589 O O . GLU A 1 79 ? -3.003 -12.519 7.659 1.00 95.25 79 GLU A O 1
ATOM 594 N N . PRO A 1 80 ? -3.057 -14.669 6.975 1.00 94.06 80 PRO A N 1
ATOM 595 C CA . PRO A 1 80 ? -1.656 -14.908 7.314 1.00 94.06 80 PRO A CA 1
ATOM 596 C C . PRO A 1 80 ? -0.701 -13.979 6.565 1.00 94.06 80 PRO A C 1
ATOM 598 O O . PRO A 1 80 ? 0.306 -13.547 7.128 1.00 94.06 80 PRO A O 1
ATOM 601 N N . TYR A 1 81 ? -1.017 -13.645 5.310 1.00 92.62 81 TYR A N 1
ATOM 602 C CA . TYR A 1 81 ? -0.196 -12.735 4.524 1.00 92.62 81 TYR A CA 1
ATOM 603 C C . TYR A 1 81 ? -0.238 -11.316 5.096 1.00 92.62 81 TYR A C 1
ATOM 605 O O . TYR A 1 81 ? 0.815 -10.728 5.347 1.00 92.62 81 TYR A O 1
ATOM 613 N N . VAL A 1 82 ? -1.433 -10.795 5.388 1.00 92.00 82 VAL A N 1
ATOM 614 C CA . VAL A 1 82 ? -1.613 -9.449 5.959 1.00 92.00 82 VAL A CA 1
ATOM 615 C C . VAL A 1 82 ? -0.933 -9.339 7.329 1.00 92.00 82 VAL A C 1
ATOM 617 O O . VAL A 1 82 ? -0.205 -8.381 7.587 1.00 92.00 82 VAL A O 1
ATOM 620 N N . ALA A 1 83 ? -1.083 -10.354 8.185 1.00 90.75 83 ALA A N 1
ATOM 621 C CA . ALA A 1 83 ? -0.410 -10.411 9.482 1.00 90.75 83 ALA A CA 1
ATOM 622 C C . ALA A 1 83 ? 1.125 -10.479 9.355 1.00 90.75 83 ALA A C 1
ATOM 624 O O . ALA A 1 83 ? 1.846 -9.918 10.186 1.00 90.75 83 ALA A O 1
ATOM 625 N N . SER A 1 84 ? 1.647 -11.111 8.296 1.00 89.06 84 SER A N 1
ATOM 626 C CA . SER A 1 84 ? 3.094 -11.182 8.054 1.00 89.06 84 SER A CA 1
ATOM 627 C C . SER A 1 84 ? 3.732 -9.805 7.844 1.00 89.06 84 SER A C 1
ATOM 629 O O . SER A 1 84 ? 4.889 -9.618 8.224 1.00 89.06 84 SER A O 1
ATOM 631 N N . CYS A 1 85 ? 2.979 -8.820 7.333 1.00 86.06 85 CYS A N 1
ATOM 632 C CA . CYS A 1 85 ? 3.461 -7.447 7.169 1.00 86.06 85 CYS A CA 1
ATOM 633 C C . CYS A 1 85 ? 3.885 -6.830 8.507 1.00 86.06 85 CYS A C 1
ATOM 635 O O . CYS A 1 85 ? 4.944 -6.210 8.602 1.00 86.06 85 CYS A O 1
ATOM 637 N N . ILE A 1 86 ? 3.105 -7.067 9.566 1.00 83.38 86 ILE A N 1
ATOM 638 C CA . ILE A 1 86 ? 3.456 -6.652 10.930 1.00 83.38 86 ILE A CA 1
ATOM 639 C C . ILE A 1 86 ? 4.672 -7.415 11.433 1.00 83.38 86 ILE A C 1
ATOM 641 O O . ILE A 1 86 ? 5.576 -6.804 11.998 1.00 83.38 86 ILE A O 1
ATOM 645 N N . GLY A 1 87 ? 4.693 -8.737 11.248 1.00 70.12 87 GLY A N 1
ATOM 646 C CA . GLY A 1 87 ? 5.761 -9.597 11.760 1.00 70.12 87 GLY A CA 1
ATOM 647 C C . GLY A 1 87 ? 7.146 -9.155 11.284 1.00 70.12 87 GLY A C 1
ATOM 648 O O . GLY A 1 87 ? 8.077 -9.075 12.086 1.00 70.12 87 GLY A O 1
ATOM 649 N N . THR A 1 88 ? 7.267 -8.781 10.008 1.00 67.62 88 THR A N 1
ATOM 650 C CA . THR A 1 88 ? 8.523 -8.271 9.444 1.00 67.62 88 THR A CA 1
ATOM 651 C C . THR A 1 88 ? 8.939 -6.940 10.081 1.00 67.62 88 THR A C 1
ATOM 653 O O . THR A 1 88 ? 10.114 -6.761 10.403 1.00 67.62 88 THR A O 1
ATOM 656 N N . MET A 1 89 ? 7.993 -6.034 10.357 1.00 67.75 89 MET A N 1
ATOM 657 C CA . MET A 1 89 ? 8.308 -4.734 10.961 1.00 67.75 89 MET A CA 1
ATOM 658 C C . MET A 1 89 ? 8.491 -4.724 12.461 1.00 67.75 89 MET A C 1
ATOM 660 O O . MET A 1 89 ? 9.307 -3.945 12.943 1.00 67.75 89 MET A O 1
ATOM 664 N N . ALA A 1 90 ? 7.776 -5.548 13.217 1.00 59.94 90 ALA A N 1
ATOM 665 C CA . ALA A 1 90 ? 7.918 -5.580 14.669 1.00 59.94 90 ALA A CA 1
ATOM 666 C C . ALA A 1 90 ? 9.374 -5.889 15.071 1.00 59.94 90 ALA A C 1
ATOM 668 O O . ALA A 1 90 ? 9.890 -5.335 16.040 1.00 59.94 90 ALA A O 1
ATOM 669 N N . CYS A 1 91 ? 10.076 -6.704 14.277 1.00 58.94 91 CYS A N 1
ATOM 670 C CA . 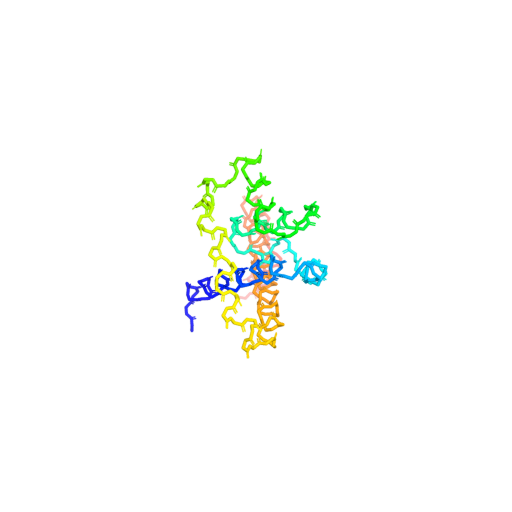CYS A 1 91 ? 11.498 -6.981 14.463 1.00 58.94 91 CYS A CA 1
ATOM 671 C C . CYS A 1 91 ? 12.421 -5.814 14.067 1.00 58.94 91 CYS A C 1
ATOM 673 O O . CYS A 1 91 ? 13.470 -5.634 14.688 1.00 58.94 91 CYS A O 1
ATOM 675 N N . VAL A 1 92 ? 12.053 -5.039 13.044 1.00 57.69 92 VAL A N 1
ATOM 676 C CA . VAL A 1 92 ? 12.892 -3.983 12.452 1.00 57.69 92 VAL A CA 1
ATOM 677 C C . VAL A 1 92 ? 12.677 -2.635 13.148 1.00 57.69 92 VAL A C 1
ATOM 679 O O . VAL A 1 92 ? 13.646 -2.009 13.569 1.00 57.69 92 VAL A O 1
ATOM 682 N N . TYR A 1 93 ? 11.425 -2.231 13.368 1.00 58.56 93 TYR A N 1
ATOM 683 C CA . TYR A 1 93 ? 11.046 -0.950 13.974 1.00 58.56 93 TYR A CA 1
ATOM 684 C C . TYR A 1 93 ? 11.542 -0.812 15.417 1.00 58.56 93 TYR A C 1
ATOM 686 O O . TYR A 1 93 ? 12.060 0.230 15.803 1.00 58.56 93 TYR A O 1
ATOM 694 N N . VAL A 1 94 ? 11.444 -1.888 16.210 1.00 58.19 94 VAL A N 1
ATOM 695 C CA . VAL A 1 94 ? 11.894 -1.895 17.614 1.00 58.19 94 VAL A CA 1
ATOM 696 C C . VAL A 1 94 ? 13.414 -1.746 17.724 1.00 58.19 94 VAL A C 1
ATOM 698 O O . VAL A 1 94 ? 13.907 -1.221 18.718 1.00 58.19 94 VAL A O 1
ATOM 701 N N . ARG A 1 95 ? 14.171 -2.208 16.721 1.00 55.44 95 ARG A N 1
ATOM 702 C CA . ARG A 1 95 ? 15.640 -2.179 16.756 1.00 55.44 95 ARG A CA 1
ATOM 703 C C . ARG A 1 95 ? 16.253 -1.002 16.003 1.00 55.44 95 ARG A C 1
ATOM 705 O O . ARG A 1 95 ? 17.341 -0.582 16.381 1.00 55.44 95 ARG A O 1
ATOM 712 N N . PHE A 1 96 ? 15.591 -0.486 14.969 1.00 64.19 96 PHE A N 1
ATOM 713 C CA . PHE A 1 96 ? 16.152 0.513 14.057 1.00 64.19 96 PHE A CA 1
ATOM 714 C C . PHE A 1 96 ? 15.063 1.475 13.554 1.00 64.19 96 PHE A C 1
ATOM 716 O O . PHE A 1 96 ? 14.628 1.354 12.413 1.00 64.19 96 PHE A O 1
ATOM 723 N N . PRO A 1 97 ? 14.595 2.442 14.356 1.00 60.25 97 PRO A N 1
ATOM 724 C CA . PRO A 1 97 ? 13.539 3.371 13.935 1.00 60.25 97 PRO A CA 1
ATOM 725 C C . PRO A 1 97 ? 13.911 4.194 12.686 1.00 60.25 97 PRO A C 1
ATOM 727 O O . PRO A 1 97 ? 13.052 4.461 11.851 1.00 60.25 97 PRO A O 1
ATOM 730 N N . GLU A 1 98 ? 15.198 4.494 12.495 1.00 62.78 98 GLU A N 1
ATOM 731 C CA . GLU A 1 98 ? 15.737 5.221 11.328 1.00 62.78 98 GLU A CA 1
ATOM 732 C C . GLU A 1 98 ? 15.583 4.430 10.016 1.00 62.78 98 GLU A C 1
ATOM 734 O O . GLU A 1 98 ? 15.590 4.993 8.924 1.00 62.78 98 GLU A O 1
ATOM 739 N N . SER A 1 99 ? 15.358 3.114 10.115 1.00 70.12 99 SER A N 1
ATOM 740 C CA . SER A 1 99 ? 15.113 2.266 8.948 1.00 70.12 99 SER A CA 1
ATOM 741 C C . SER A 1 99 ? 13.795 2.587 8.246 1.00 70.12 99 SER A C 1
ATOM 743 O O . SER A 1 99 ? 13.684 2.329 7.052 1.00 70.12 99 SER A O 1
ATOM 745 N N . PHE A 1 100 ? 12.806 3.165 8.940 1.00 76.88 100 PHE A N 1
ATOM 746 C CA . PHE A 1 100 ? 11.522 3.502 8.326 1.00 76.88 100 PHE A CA 1
ATOM 747 C C . PHE A 1 100 ? 11.652 4.655 7.321 1.00 76.88 100 PHE A C 1
ATOM 749 O O . PHE A 1 100 ? 11.150 4.548 6.202 1.00 76.88 100 PHE A O 1
ATOM 756 N N . ASP A 1 101 ? 12.389 5.709 7.675 1.00 78.81 101 ASP A N 1
ATOM 757 C CA . ASP A 1 101 ? 12.646 6.838 6.775 1.00 78.81 101 ASP A CA 1
ATOM 758 C C . ASP A 1 101 ? 13.467 6.398 5.555 1.00 78.81 101 ASP A C 1
ATOM 760 O O . ASP A 1 101 ? 13.202 6.820 4.427 1.00 78.81 101 ASP A O 1
ATOM 764 N N . ASP A 1 102 ? 14.415 5.478 5.752 1.00 78.88 102 ASP A N 1
ATOM 765 C CA . ASP A 1 102 ? 15.159 4.860 4.655 1.00 78.88 102 ASP A CA 1
ATOM 766 C C . ASP A 1 102 ? 14.262 4.021 3.735 1.00 78.88 102 ASP A C 1
ATOM 768 O O . ASP A 1 102 ? 14.412 4.099 2.512 1.00 78.88 102 ASP A O 1
ATOM 772 N N . CYS A 1 103 ? 13.297 3.272 4.286 1.00 77.62 103 CYS A N 1
ATOM 773 C CA . CYS A 1 103 ? 12.298 2.546 3.494 1.00 77.62 103 CYS A CA 1
ATOM 774 C C . CYS A 1 103 ? 11.470 3.513 2.640 1.00 77.62 103 CYS A C 1
ATOM 776 O O . CYS A 1 103 ? 11.318 3.294 1.438 1.00 77.62 103 CYS A O 1
ATOM 778 N N . LEU A 1 104 ? 10.967 4.594 3.244 1.00 81.62 104 LEU A N 1
ATOM 779 C CA . LEU A 1 104 ? 10.166 5.607 2.556 1.00 81.62 104 LEU A CA 1
ATOM 780 C C . LEU A 1 104 ? 10.943 6.286 1.431 1.00 81.62 104 LEU A C 1
ATOM 782 O O . LEU A 1 104 ? 10.472 6.349 0.295 1.00 81.62 104 LEU A O 1
ATOM 786 N N . ARG A 1 105 ? 12.159 6.751 1.730 1.00 83.00 105 ARG A N 1
ATOM 787 C CA . ARG A 1 105 ? 13.035 7.401 0.752 1.00 83.00 105 ARG A CA 1
ATOM 788 C C . ARG A 1 105 ? 13.364 6.469 -0.408 1.00 83.00 105 ARG A C 1
ATOM 790 O O . ARG A 1 105 ? 13.348 6.898 -1.560 1.00 83.00 105 ARG A O 1
ATOM 797 N N . TRP A 1 106 ? 13.650 5.201 -0.111 1.00 81.62 106 TRP A N 1
ATOM 798 C CA . TRP A 1 106 ? 13.916 4.194 -1.131 1.00 81.62 106 TRP A CA 1
ATOM 799 C C . TRP A 1 106 ? 12.700 3.973 -2.034 1.00 81.62 106 TRP A C 1
ATOM 801 O O . TRP A 1 106 ? 12.830 4.032 -3.255 1.00 81.62 106 TRP A O 1
ATOM 811 N N . LEU A 1 107 ? 11.516 3.749 -1.453 1.00 82.38 107 LEU A N 1
ATOM 812 C CA . LEU A 1 107 ? 10.293 3.493 -2.218 1.00 82.38 107 LEU A CA 1
ATOM 813 C C . LEU A 1 107 ? 9.898 4.677 -3.095 1.00 82.38 107 LEU A C 1
ATOM 815 O O . LEU A 1 107 ? 9.600 4.478 -4.273 1.00 82.38 107 LEU A O 1
ATOM 819 N N . HIS A 1 108 ?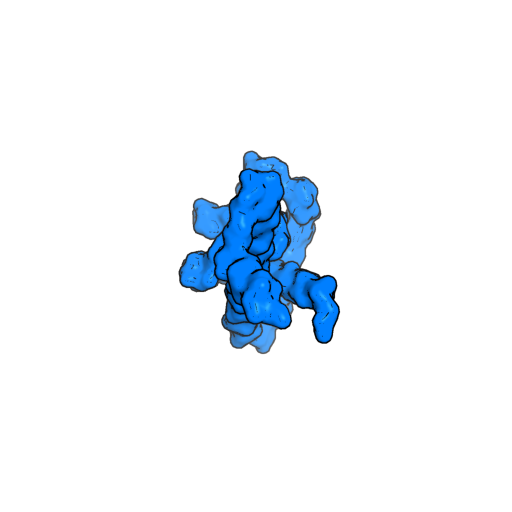 9.959 5.892 -2.555 1.00 83.12 108 HIS A N 1
ATOM 820 C CA . HIS A 1 108 ? 9.647 7.102 -3.307 1.00 83.12 108 HIS A CA 1
ATOM 821 C C . HIS A 1 108 ? 10.602 7.298 -4.496 1.00 83.12 108 HIS A C 1
ATOM 823 O O . HIS A 1 108 ? 10.166 7.554 -5.618 1.00 83.12 108 HIS A O 1
ATOM 829 N N . GLU A 1 109 ? 11.910 7.102 -4.296 1.00 85.06 109 GLU A N 1
ATOM 830 C CA . GLU A 1 109 ? 12.890 7.192 -5.384 1.00 85.06 109 GLU A CA 1
ATOM 831 C C . GLU A 1 109 ? 12.678 6.097 -6.442 1.00 85.06 109 GLU A C 1
ATOM 833 O O . GLU A 1 109 ? 12.793 6.358 -7.642 1.00 85.06 109 GLU A O 1
ATOM 838 N N . CYS A 1 110 ? 12.333 4.875 -6.029 1.00 81.12 110 CYS A N 1
ATOM 839 C CA . CYS A 1 110 ? 11.999 3.803 -6.962 1.00 81.12 110 CYS A CA 1
ATOM 840 C C . CYS A 1 110 ? 10.735 4.115 -7.770 1.00 81.12 110 CYS A C 1
ATOM 842 O O . CYS A 1 110 ? 10.723 3.892 -8.980 1.00 81.12 110 CYS A O 1
ATOM 844 N N . GLY A 1 111 ? 9.691 4.646 -7.134 1.00 79.06 111 GLY A N 1
ATOM 845 C CA . GLY A 1 111 ? 8.474 5.073 -7.817 1.00 79.06 111 GLY A CA 1
ATOM 846 C C . GLY A 1 111 ? 8.725 6.192 -8.820 1.00 79.06 111 GLY A C 1
ATOM 847 O O . GLY A 1 111 ? 8.321 6.081 -9.979 1.00 79.06 111 GLY A O 1
ATOM 848 N N . ARG A 1 112 ? 9.498 7.209 -8.423 1.00 82.12 112 ARG A N 1
ATOM 849 C CA . ARG A 1 112 ? 9.917 8.307 -9.303 1.00 82.12 112 ARG A CA 1
ATOM 850 C C . ARG A 1 112 ? 10.620 7.801 -10.562 1.00 82.12 112 ARG A C 1
ATOM 852 O O . ARG A 1 112 ? 10.219 8.159 -11.663 1.00 82.12 112 ARG A O 1
ATOM 859 N N . ARG A 1 113 ? 11.605 6.906 -10.421 1.00 80.62 113 ARG A N 1
ATOM 860 C CA . ARG A 1 113 ? 12.316 6.321 -11.574 1.00 80.62 113 ARG A CA 1
ATOM 861 C C . ARG A 1 113 ? 11.389 5.565 -12.517 1.00 80.62 113 ARG A C 1
ATOM 863 O O . ARG A 1 113 ? 11.491 5.738 -13.726 1.00 80.62 113 ARG A O 1
ATOM 870 N N . ARG A 1 114 ? 10.453 4.774 -11.982 1.00 77.56 114 ARG A N 1
ATOM 871 C CA . ARG A 1 114 ? 9.477 4.051 -12.812 1.00 77.56 114 ARG A CA 1
ATOM 872 C C . ARG A 1 114 ? 8.553 4.998 -13.574 1.00 77.56 114 ARG A C 1
ATOM 874 O O . ARG A 1 114 ? 8.214 4.710 -14.719 1.00 77.56 114 ARG A O 1
ATOM 881 N N . ARG A 1 115 ? 8.151 6.122 -12.970 1.00 79.50 115 ARG A N 1
ATOM 882 C CA . ARG A 1 115 ? 7.384 7.166 -13.669 1.00 79.50 115 ARG A CA 1
ATOM 883 C C . ARG A 1 115 ? 8.195 7.785 -14.800 1.00 79.50 115 ARG A C 1
ATOM 885 O O . ARG A 1 115 ? 7.675 7.894 -15.907 1.00 79.50 115 ARG A O 1
ATOM 892 N N . ASP A 1 116 ? 9.452 8.132 -14.537 1.00 78.44 116 ASP A N 1
ATOM 893 C CA . ASP A 1 116 ? 10.351 8.711 -15.539 1.00 78.44 116 ASP A CA 1
ATOM 894 C C . ASP A 1 116 ? 10.538 7.743 -16.728 1.00 78.44 116 ASP A C 1
ATOM 896 O O . ASP A 1 116 ? 10.369 8.129 -17.885 1.00 78.44 116 ASP A O 1
ATOM 900 N N . GLU A 1 117 ? 10.782 6.457 -16.457 1.00 76.56 117 GLU A N 1
ATOM 901 C CA . GLU A 1 117 ? 10.886 5.406 -17.480 1.00 76.56 117 GLU A CA 1
ATOM 902 C C . GLU A 1 117 ? 9.570 5.211 -18.253 1.00 76.56 117 GLU A C 1
ATOM 904 O O . GLU A 1 117 ? 9.565 5.147 -19.486 1.00 76.56 117 GLU A O 1
ATOM 909 N N . GLY A 1 118 ? 8.434 5.172 -17.552 1.00 68.31 118 GLY A N 1
ATOM 910 C CA . GLY A 1 118 ? 7.110 5.063 -18.164 1.00 68.31 118 GLY A CA 1
ATOM 911 C C . GLY A 1 118 ? 6.763 6.255 -19.061 1.00 68.31 118 GLY A C 1
ATOM 912 O O . GLY A 1 118 ? 6.181 6.071 -20.134 1.00 68.31 118 GLY A O 1
ATOM 913 N N . ALA A 1 119 ? 7.162 7.469 -18.676 1.00 70.88 119 ALA A N 1
ATOM 914 C CA . ALA A 1 119 ? 6.978 8.676 -19.476 1.00 70.88 119 ALA A CA 1
ATOM 915 C C . ALA A 1 119 ? 7.808 8.628 -20.767 1.00 70.88 119 ALA A C 1
ATOM 917 O O . ALA A 1 119 ? 7.292 8.943 -21.841 1.00 70.88 119 ALA A O 1
ATOM 918 N N . VAL A 1 120 ? 9.060 8.163 -20.686 1.00 72.94 120 VAL A N 1
ATOM 919 C CA . VAL A 1 120 ? 9.920 7.955 -21.863 1.00 72.94 120 VAL A CA 1
ATOM 920 C C . VAL A 1 120 ? 9.305 6.928 -22.812 1.00 72.94 120 VAL A C 1
ATOM 922 O O . VAL A 1 120 ? 9.200 7.191 -24.008 1.00 72.94 120 VAL A O 1
ATOM 925 N N . MET A 1 121 ? 8.833 5.791 -22.294 1.00 69.19 121 MET A N 1
ATOM 926 C CA . MET A 1 121 ? 8.212 4.744 -23.116 1.00 69.19 121 MET A CA 1
ATOM 927 C C . MET A 1 121 ? 6.892 5.201 -23.744 1.00 69.19 121 MET A C 1
ATOM 929 O O . MET A 1 121 ? 6.619 4.881 -24.898 1.00 69.19 121 MET A O 1
ATOM 933 N N . THR A 1 122 ? 6.091 5.986 -23.021 1.00 76.56 122 THR A N 1
ATOM 934 C CA . THR A 1 122 ? 4.848 6.571 -23.547 1.00 76.56 122 THR A CA 1
ATOM 935 C C . THR A 1 122 ? 5.140 7.556 -24.674 1.00 76.56 122 THR A C 1
ATOM 937 O O . THR A 1 122 ? 4.509 7.487 -25.728 1.00 76.56 122 THR A O 1
ATOM 940 N N . ARG A 1 123 ? 6.137 8.432 -24.490 1.00 77.44 123 ARG A N 1
ATOM 941 C CA . ARG A 1 123 ? 6.594 9.350 -25.538 1.00 77.44 123 ARG A CA 1
ATOM 942 C C . ARG A 1 123 ? 7.100 8.585 -26.760 1.00 77.44 123 ARG A C 1
ATOM 944 O O . ARG A 1 123 ? 6.683 8.887 -27.870 1.00 77.44 123 ARG A O 1
ATOM 951 N N . ALA A 1 124 ? 7.931 7.565 -26.556 1.00 70.44 124 ALA A N 1
ATOM 952 C CA . ALA A 1 124 ? 8.440 6.729 -27.638 1.00 70.44 124 ALA A CA 1
ATOM 953 C C . ALA A 1 124 ? 7.308 6.002 -28.385 1.00 70.44 124 ALA A C 1
ATOM 955 O O . ALA A 1 124 ? 7.313 5.938 -29.611 1.00 70.44 124 ALA A O 1
ATOM 956 N N . ALA A 1 125 ? 6.304 5.487 -27.671 1.00 73.06 125 ALA A N 1
ATOM 957 C CA . ALA A 1 125 ? 5.143 4.845 -28.281 1.00 73.06 125 ALA A CA 1
ATOM 958 C C . ALA A 1 125 ? 4.299 5.825 -29.113 1.00 73.06 125 ALA A C 1
ATOM 960 O O . ALA A 1 125 ? 3.849 5.454 -30.198 1.00 73.06 125 ALA A O 1
ATOM 961 N N . ALA A 1 126 ? 4.113 7.060 -28.635 1.00 77.25 126 ALA A N 1
ATOM 962 C CA . ALA A 1 126 ? 3.440 8.118 -29.386 1.00 77.25 126 ALA A CA 1
ATOM 963 C C . ALA A 1 126 ? 4.225 8.490 -30.655 1.00 77.25 126 ALA A C 1
ATOM 965 O O . ALA A 1 126 ? 3.659 8.486 -31.743 1.00 77.25 126 ALA A O 1
ATOM 966 N N . GLU A 1 127 ? 5.545 8.679 -30.547 1.00 78.88 127 GLU A N 1
ATOM 967 C CA . GLU A 1 127 ? 6.412 8.946 -31.703 1.00 78.88 127 GLU A CA 1
ATOM 968 C C . GLU A 1 127 ? 6.358 7.799 -32.734 1.00 78.88 127 GLU A C 1
ATOM 970 O O . GLU A 1 127 ? 6.266 8.044 -33.935 1.00 78.88 127 GLU A O 1
ATOM 975 N N . VAL A 1 128 ? 6.323 6.534 -32.295 1.00 77.62 128 VAL A N 1
ATOM 976 C CA . VAL A 1 128 ? 6.140 5.374 -33.191 1.00 77.62 128 VAL A CA 1
ATOM 977 C C . VAL A 1 128 ? 4.775 5.394 -33.889 1.00 77.62 128 VAL A C 1
ATOM 979 O O . VAL A 1 128 ? 4.681 4.999 -35.054 1.00 77.62 128 VAL A O 1
ATOM 982 N N . GLN A 1 129 ? 3.709 5.812 -33.204 1.00 75.31 129 GLN A N 1
ATOM 983 C CA . GLN A 1 129 ? 2.384 5.946 -33.818 1.00 75.31 129 GLN A CA 1
ATOM 984 C C . GLN A 1 129 ? 2.357 7.064 -34.862 1.00 75.31 129 GLN A C 1
ATOM 986 O O . GLN A 1 129 ? 1.841 6.838 -35.956 1.00 75.31 129 GLN A O 1
ATOM 991 N N . ASP A 1 130 ? 2.973 8.206 -34.570 1.00 80.38 130 ASP A N 1
ATOM 992 C CA . ASP A 1 130 ? 3.088 9.326 -35.504 1.00 80.38 130 ASP A CA 1
ATOM 993 C C . ASP A 1 130 ? 3.880 8.927 -36.758 1.00 80.38 130 ASP A C 1
ATOM 995 O O . ASP A 1 130 ? 3.423 9.164 -37.878 1.00 80.38 130 ASP A O 1
ATOM 999 N N . ILE A 1 131 ? 5.001 8.212 -36.595 1.00 77.31 131 ILE A N 1
ATOM 1000 C CA . ILE A 1 131 ? 5.775 7.648 -37.715 1.00 77.31 131 ILE A CA 1
ATOM 1001 C C . ILE A 1 131 ? 4.907 6.712 -38.566 1.00 77.31 131 ILE A C 1
ATOM 1003 O O . ILE A 1 131 ? 4.900 6.801 -39.794 1.00 77.31 131 ILE A O 1
ATOM 1007 N N . ARG A 1 132 ? 4.135 5.818 -37.933 1.00 78.31 132 ARG A N 1
ATOM 1008 C CA . ARG A 1 132 ? 3.219 4.905 -38.645 1.00 78.31 132 ARG A CA 1
ATOM 1009 C C . ARG A 1 132 ? 2.095 5.639 -39.376 1.00 78.31 132 ARG A C 1
ATOM 1011 O O . ARG A 1 132 ? 1.606 5.125 -40.378 1.00 78.31 132 ARG A O 1
ATOM 1018 N N . ALA A 1 133 ? 1.694 6.810 -38.891 1.00 83.25 133 ALA A N 1
ATOM 1019 C CA . ALA A 1 133 ? 0.709 7.676 -39.532 1.00 83.25 133 ALA A CA 1
ATOM 1020 C C . ALA A 1 133 ? 1.295 8.519 -40.683 1.00 83.25 133 ALA A C 1
ATOM 1022 O O . ALA A 1 133 ? 0.552 9.241 -41.346 1.00 83.25 133 ALA A O 1
ATOM 1023 N N . GLY A 1 134 ? 2.601 8.407 -40.955 1.00 81.69 134 GLY A N 1
ATOM 1024 C CA . GLY A 1 134 ? 3.293 9.132 -42.022 1.00 81.69 134 GLY A CA 1
ATOM 1025 C C . GLY A 1 134 ? 3.892 10.472 -41.588 1.00 81.69 134 GLY A C 1
ATOM 1026 O O . GLY A 1 134 ? 4.376 11.217 -42.439 1.00 81.69 134 GLY A O 1
ATOM 1027 N N . SER A 1 135 ? 3.880 10.785 -40.290 1.00 81.38 135 SER A N 1
ATOM 1028 C CA . SER A 1 135 ? 4.546 11.969 -39.746 1.00 81.38 135 SER A CA 1
ATOM 1029 C C . SER A 1 135 ? 6.054 11.735 -39.654 1.00 81.38 135 SER A C 1
ATOM 1031 O O . SER A 1 135 ? 6.504 10.686 -39.192 1.00 81.38 135 SER A O 1
ATOM 1033 N N . LYS A 1 136 ? 6.856 12.727 -40.053 1.00 75.81 136 LYS A N 1
ATOM 1034 C CA . LYS A 1 136 ? 8.300 12.714 -39.791 1.00 75.81 136 LYS A CA 1
ATOM 1035 C C . LYS A 1 136 ? 8.555 13.136 -38.336 1.00 75.81 136 LYS A C 1
ATOM 1037 O O . LYS A 1 136 ? 8.031 14.171 -37.919 1.00 75.81 136 LYS A O 1
ATOM 1042 N N . PRO A 1 137 ? 9.323 12.368 -37.548 1.00 72.56 137 PRO A N 1
ATOM 1043 C CA . PRO A 1 137 ? 9.704 12.786 -36.208 1.00 72.56 137 PRO A CA 1
ATOM 1044 C C . PRO A 1 137 ? 10.642 13.998 -36.282 1.00 72.56 137 PRO A C 1
ATOM 1046 O O . PRO A 1 137 ? 11.367 14.179 -37.252 1.00 72.56 137 PRO A O 1
ATOM 1049 N N . HIS A 1 138 ? 10.643 14.829 -35.241 1.00 71.31 138 HIS A N 1
ATOM 1050 C CA . HIS A 1 138 ? 11.368 16.109 -35.205 1.00 71.31 138 HIS A CA 1
ATOM 1051 C C . HIS A 1 138 ? 12.891 16.013 -35.430 1.00 71.31 138 HIS A C 1
ATOM 1053 O O . HIS A 1 138 ? 13.504 17.004 -35.798 1.00 71.31 138 HIS A O 1
ATOM 1059 N N . TRP A 1 139 ? 13.498 14.843 -35.219 1.00 70.00 139 TRP A N 1
ATOM 1060 C CA . TRP A 1 139 ? 14.922 14.570 -35.462 1.00 70.00 139 TRP A CA 1
ATOM 1061 C C . TRP A 1 139 ? 15.207 13.981 -36.859 1.00 70.00 139 TRP A C 1
ATOM 1063 O O . TRP A 1 139 ? 16.352 13.684 -37.185 1.00 70.00 139 TRP A O 1
ATOM 1073 N N . TRP A 1 140 ? 14.180 13.769 -37.689 1.00 69.75 140 TRP A N 1
ATOM 1074 C CA . TRP A 1 140 ? 14.313 13.158 -39.018 1.00 69.75 140 TRP A CA 1
ATOM 1075 C C . TRP A 1 140 ? 15.062 14.055 -40.009 1.00 69.75 140 TRP A C 1
ATOM 1077 O O . TRP A 1 140 ? 15.828 13.557 -40.830 1.00 69.75 140 TRP A O 1
ATOM 1087 N N . ASP A 1 141 ? 14.881 15.371 -39.900 1.00 71.25 141 ASP A N 1
ATOM 1088 C CA . ASP A 1 141 ? 15.537 16.343 -40.779 1.00 71.25 141 ASP A CA 1
ATOM 1089 C C . ASP A 1 141 ? 17.053 16.426 -40.501 1.00 71.25 141 ASP A C 1
ATOM 1091 O O . ASP A 1 141 ? 17.841 16.590 -41.426 1.00 71.25 141 ASP A O 1
ATOM 1095 N N . GLU A 1 142 ? 17.488 16.176 -39.257 1.00 67.94 142 GLU A N 1
ATOM 1096 C CA . GLU A 1 142 ? 18.915 16.107 -38.886 1.00 67.94 142 GLU A CA 1
ATOM 1097 C C . GLU A 1 142 ? 19.641 14.898 -39.514 1.00 67.94 142 GLU A C 1
ATOM 1099 O O . GLU A 1 142 ? 20.863 14.914 -39.645 1.00 67.94 142 GLU A O 1
ATOM 1104 N N . TYR A 1 143 ? 18.903 13.856 -39.918 1.00 58.53 143 TYR A N 1
ATOM 1105 C CA . TYR A 1 143 ? 19.439 12.678 -40.611 1.00 58.53 143 TYR A CA 1
ATOM 1106 C C . TYR A 1 143 ? 19.427 12.805 -42.141 1.00 58.53 143 TYR A C 1
ATOM 1108 O O . TYR A 1 143 ? 20.198 12.111 -42.798 1.00 58.53 143 TYR A O 1
ATOM 1116 N N . GLU A 1 144 ? 18.563 13.643 -42.726 1.00 57.91 144 GLU A N 1
ATOM 1117 C CA . GLU A 1 144 ? 18.532 13.874 -44.182 1.00 57.91 144 GLU A CA 1
ATOM 1118 C C . GLU A 1 144 ? 19.636 14.846 -44.649 1.00 57.91 144 GLU A C 1
ATOM 1120 O O . GLU A 1 144 ? 19.975 14.861 -45.832 1.00 57.91 144 GLU A O 1
ATOM 1125 N N . GLU A 1 145 ? 20.224 15.618 -43.729 1.00 54.62 145 GLU A N 1
ATOM 1126 C CA . GLU A 1 145 ? 21.312 16.570 -43.998 1.00 54.62 145 GLU A CA 1
ATOM 1127 C C . GLU A 1 145 ? 22.734 16.022 -43.716 1.00 54.62 145 GLU A C 1
ATOM 1129 O O . GLU A 1 145 ? 23.711 16.752 -43.907 1.00 54.62 145 GLU A O 1
ATOM 1134 N N . ALA A 1 146 ? 22.871 14.752 -43.300 1.00 51.31 146 ALA A N 1
ATOM 1135 C CA . ALA A 1 146 ? 24.145 14.073 -42.999 1.00 51.31 146 ALA A CA 1
ATOM 1136 C C . ALA A 1 146 ? 24.547 13.042 -44.070 1.00 51.31 146 ALA A C 1
ATOM 1138 O O . ALA A 1 146 ? 25.759 12.976 -44.390 1.00 51.31 146 ALA A O 1
#

Radius of gyration: 20.22 Å; chains: 1; bounding box: 40×32×62 Å

Organism: NCBI:txid412755